Protein AF-A0A4P5ST04-F1 (afdb_monomer)

Mean predicted aligned error: 15.83 Å

Solvent-accessible surface area (backbone atoms only — not comparable to full-atom values): 7541 Å² total; per-residue (Å²): 144,91,86,57,77,69,58,58,58,57,51,56,53,48,58,51,38,55,53,33,52,70,42,91,49,57,68,48,20,31,52,36,54,53,63,50,20,53,92,80,45,57,59,67,60,28,63,78,41,42,75,60,50,58,55,34,56,70,43,92,45,69,67,31,20,52,47,38,49,50,45,53,51,55,51,46,51,67,72,36,75,85,57,85,80,50,70,66,58,55,50,49,51,52,50,49,54,54,52,52,66,75,66,56,69,53,73,68,54,54,50,52,50,52,52,52,52,53,53,54,52,61,57,60,67,71,76,77,83,133

Radius of gyration: 29.68 Å; Cα contacts (8 Å, |Δi|>4): 65; chains: 1; bounding box: 46×57×85 Å

pLDDT: mean 76.61, std 13.59, range [43.78, 93.38]

Sequence (130 aa):
M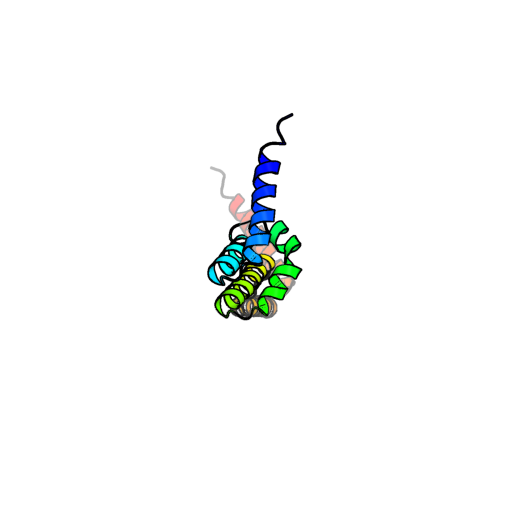KKTKQQECVLVDRERQLEELESEDEAIRAKALRSLCPCHGDWKMFEENLLLVERFRKDPSPLVRRTALHLFEDAGEISTEGYQTNPREVTNDMLRARRASRFAPDEEELEAVKRKHAQKQASRGKFSVR

Structure (mmCIF, N/CA/C/O backbone):
data_AF-A0A4P5ST04-F1
#
_entry.id   AF-A0A4P5ST04-F1
#
loop_
_atom_site.group_PDB
_atom_site.id
_atom_site.type_symbol
_atom_site.label_atom_id
_atom_site.label_alt_id
_atom_site.label_comp_id
_atom_site.label_asym_id
_atom_site.label_entity_id
_atom_site.label_seq_id
_atom_site.pdbx_PDB_ins_code
_atom_site.Cartn_x
_atom_site.Cartn_y
_atom_site.Cartn_z
_atom_site.occupancy
_atom_site.B_iso_or_equiv
_atom_site.auth_seq_id
_atom_site.auth_comp_id
_atom_site.auth_asym_id
_atom_site.auth_atom_id
_atom_site.pdbx_PDB_model_num
ATOM 1 N N . MET A 1 1 ? 7.485 33.508 -1.752 1.00 43.78 1 MET A N 1
ATOM 2 C CA . MET A 1 1 ? 6.863 33.192 -0.446 1.00 43.78 1 MET A CA 1
ATOM 3 C C . MET A 1 1 ? 5.401 32.792 -0.649 1.00 43.78 1 MET A C 1
ATOM 5 O O . MET A 1 1 ? 4.552 33.665 -0.606 1.00 43.78 1 MET A O 1
ATOM 9 N N . LYS A 1 2 ? 5.103 31.517 -0.947 1.00 46.78 2 LYS A N 1
ATOM 10 C CA . LYS A 1 2 ? 3.738 30.937 -0.955 1.00 46.78 2 LYS A CA 1
ATOM 11 C C . LYS A 1 2 ? 3.836 29.408 -0.773 1.00 46.78 2 LYS A C 1
ATOM 13 O O . LYS A 1 2 ? 3.656 28.661 -1.723 1.00 46.78 2 LYS A O 1
ATOM 18 N N . LYS A 1 3 ? 4.234 28.950 0.416 1.00 47.22 3 LYS A N 1
ATOM 19 C CA . LYS A 1 3 ? 4.254 27.532 0.832 1.00 47.22 3 LYS A CA 1
ATOM 20 C C . LYS A 1 3 ? 3.992 27.498 2.337 1.00 47.22 3 LYS A C 1
ATOM 22 O O . LYS A 1 3 ? 4.938 27.485 3.104 1.00 47.22 3 LYS A O 1
ATOM 27 N N . THR A 1 4 ? 2.737 27.607 2.752 1.00 52.75 4 THR A N 1
ATOM 28 C CA . THR A 1 4 ? 2.364 27.456 4.175 1.00 52.75 4 THR A CA 1
ATOM 29 C C . THR A 1 4 ? 0.941 26.929 4.307 1.00 52.75 4 THR A C 1
ATOM 31 O O . THR A 1 4 ? 0.714 25.956 5.010 1.00 52.75 4 THR A O 1
ATOM 34 N N . LYS A 1 5 ? -0.005 27.440 3.509 1.00 47.41 5 LYS A N 1
ATOM 35 C CA . LYS A 1 5 ? -1.422 27.058 3.646 1.00 47.41 5 LYS A CA 1
ATOM 36 C C . LYS A 1 5 ? -1.762 25.603 3.277 1.00 47.41 5 LYS A C 1
ATOM 38 O O . LYS A 1 5 ? -2.718 25.059 3.803 1.00 47.41 5 LYS A O 1
ATOM 43 N N . GLN A 1 6 ? -0.994 24.969 2.385 1.00 48.84 6 GLN A N 1
ATOM 44 C CA . GLN A 1 6 ? -1.194 23.549 2.048 1.00 48.84 6 GLN A CA 1
ATOM 45 C C . GLN A 1 6 ? -0.617 22.601 3.107 1.00 48.84 6 GLN A C 1
ATOM 47 O O . GLN A 1 6 ? -1.094 21.482 3.227 1.00 48.84 6 GLN A O 1
ATOM 52 N N . GLN A 1 7 ? 0.382 23.034 3.882 1.00 49.06 7 GLN A N 1
ATOM 53 C CA . GLN A 1 7 ? 0.973 22.185 4.919 1.00 49.06 7 GLN A CA 1
ATOM 54 C C . GLN A 1 7 ? 0.064 22.070 6.147 1.00 49.06 7 GLN A C 1
ATOM 56 O O . GLN A 1 7 ? -0.015 20.994 6.725 1.00 49.06 7 GLN A O 1
ATOM 61 N N . GLU A 1 8 ? -0.672 23.125 6.504 1.00 44.94 8 GLU A N 1
ATOM 62 C CA . GLU A 1 8 ? -1.610 23.080 7.636 1.00 44.94 8 GLU A CA 1
ATOM 63 C C . GLU A 1 8 ? -2.827 22.183 7.374 1.00 44.94 8 GLU A C 1
ATOM 65 O O . GLU A 1 8 ? -3.233 21.456 8.272 1.00 44.94 8 GLU A O 1
ATOM 70 N N . CYS A 1 9 ? -3.380 22.156 6.155 1.00 49.81 9 CYS A N 1
ATOM 71 C CA . CYS A 1 9 ? -4.514 21.271 5.851 1.00 49.81 9 CYS A CA 1
ATOM 72 C C . CYS A 1 9 ? -4.123 19.783 5.891 1.00 49.81 9 CYS A C 1
ATOM 74 O O . CYS A 1 9 ? -4.851 18.976 6.454 1.00 49.81 9 CYS A O 1
ATOM 76 N N . VAL A 1 10 ? -2.954 19.429 5.348 1.00 53.97 10 VAL A N 1
ATOM 77 C CA . VAL A 1 10 ? -2.482 18.032 5.286 1.00 53.97 10 VAL A CA 1
ATOM 78 C C . VAL A 1 10 ? -2.089 17.495 6.669 1.00 53.97 10 VAL A C 1
ATOM 80 O O . VAL A 1 10 ? -2.243 16.306 6.935 1.00 53.97 10 VAL A O 1
ATOM 83 N N . LEU A 1 11 ? -1.603 18.357 7.570 1.00 50.09 11 LEU A N 1
ATOM 84 C CA . LEU A 1 11 ? -1.248 17.958 8.937 1.00 50.09 11 LEU A CA 1
ATOM 85 C C . LEU A 1 11 ? -2.481 17.629 9.791 1.00 50.09 11 LEU A C 1
ATOM 87 O O . LEU A 1 11 ? -2.470 16.616 10.486 1.00 50.09 11 LEU A O 1
ATOM 91 N N . VAL A 1 12 ? -3.549 18.428 9.690 1.00 52.16 12 VAL A N 1
ATOM 92 C CA . VAL A 1 12 ? -4.798 18.202 10.443 1.00 52.16 12 VAL A CA 1
ATOM 93 C C . VAL A 1 12 ? -5.501 16.916 9.994 1.00 52.16 12 VAL A C 1
ATOM 95 O O . VAL A 1 12 ? -6.050 16.193 10.824 1.00 52.16 12 VAL A O 1
ATOM 98 N N . ASP A 1 13 ? -5.434 16.581 8.703 1.00 70.00 13 ASP A N 1
ATOM 99 C CA . ASP A 1 13 ? -5.994 15.322 8.202 1.00 70.00 13 ASP A CA 1
ATOM 100 C C . ASP A 1 13 ? -5.226 14.095 8.724 1.00 70.00 13 ASP A C 1
ATOM 102 O O . ASP A 1 13 ? -5.841 13.061 8.979 1.00 70.00 13 ASP A O 1
ATOM 106 N N . ARG A 1 14 ? -3.909 14.200 8.960 1.00 69.88 14 ARG A N 1
ATOM 107 C CA . ARG A 1 14 ? -3.096 13.078 9.462 1.00 69.88 14 ARG A CA 1
ATOM 108 C C . ARG A 1 14 ? -3.402 12.732 10.917 1.00 69.88 14 ARG A C 1
ATOM 110 O O . ARG A 1 14 ? -3.547 11.557 11.238 1.00 69.88 14 ARG A O 1
ATOM 117 N N . GLU A 1 15 ? -3.465 13.726 11.798 1.00 77.06 15 GLU A N 1
ATOM 118 C CA . GLU A 1 15 ? -3.754 13.496 13.223 1.00 77.06 15 GLU A CA 1
ATOM 119 C C . GLU A 1 15 ? -5.143 12.883 13.393 1.00 77.06 15 GLU A C 1
ATOM 121 O O . GLU A 1 15 ? -5.299 11.858 14.051 1.00 77.06 15 GLU A O 1
ATOM 126 N N . ARG A 1 16 ? -6.125 13.422 12.666 1.00 81.88 16 ARG A N 1
ATOM 127 C CA . ARG A 1 16 ? -7.477 12.874 12.627 1.00 81.88 16 ARG A CA 1
ATOM 128 C C . ARG A 1 16 ? -7.525 11.446 12.074 1.00 81.88 16 ARG A C 1
ATOM 130 O O . ARG A 1 16 ? -8.251 10.615 12.605 1.00 81.88 16 ARG A O 1
ATOM 137 N N . GLN A 1 17 ? -6.764 11.135 11.024 1.00 79.06 17 GLN A N 1
ATOM 138 C CA . GLN A 1 17 ? -6.676 9.767 10.496 1.00 79.06 17 GLN A CA 1
ATOM 139 C C . GLN A 1 17 ? -6.098 8.787 11.523 1.00 79.06 17 GLN A C 1
ATOM 141 O O . GLN A 1 17 ? -6.561 7.652 11.602 1.00 79.06 17 GLN A O 1
ATOM 146 N N . LEU A 1 18 ? -5.105 9.210 12.310 1.00 81.62 18 LEU A N 1
ATOM 147 C CA . LEU A 1 18 ? -4.535 8.392 13.383 1.00 81.62 18 LEU A CA 1
ATOM 148 C C . LEU A 1 18 ? -5.534 8.182 14.528 1.00 81.62 18 LEU A C 1
ATOM 150 O O . LEU A 1 18 ? -5.644 7.066 15.024 1.00 81.62 18 LEU A O 1
ATOM 154 N N . GLU A 1 19 ? -6.318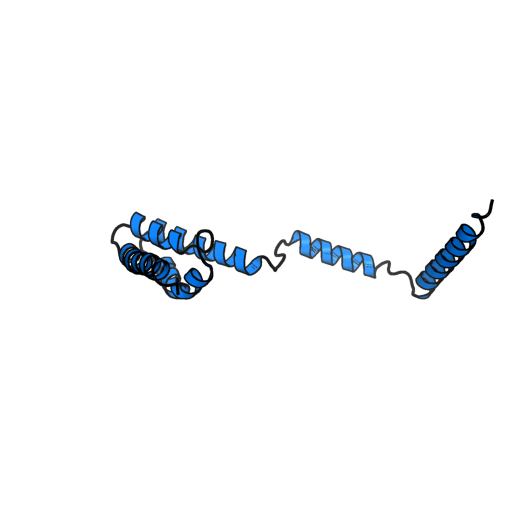 9.198 14.886 1.00 85.81 19 GLU A N 1
ATOM 155 C CA . GLU A 1 19 ? -7.418 9.049 15.851 1.00 85.81 19 GLU A CA 1
ATOM 156 C C . GLU A 1 19 ? -8.511 8.097 15.333 1.00 85.81 19 GLU A C 1
ATOM 158 O O . GLU A 1 19 ? -8.999 7.234 16.063 1.00 85.81 19 GLU A O 1
ATOM 163 N N . GLU A 1 20 ? -8.873 8.192 14.049 1.00 87.56 20 GLU A N 1
ATOM 164 C CA . GLU A 1 20 ? -9.857 7.304 13.416 1.00 87.56 20 GLU A CA 1
ATOM 165 C C . GLU A 1 20 ? -9.379 5.834 13.376 1.00 87.56 20 GLU A C 1
ATOM 167 O O . GLU A 1 20 ? -10.199 4.914 13.430 1.00 87.56 20 GLU A O 1
ATOM 172 N N . LEU A 1 21 ? -8.063 5.589 13.354 1.00 85.50 21 LEU A N 1
ATOM 173 C CA . LEU A 1 21 ? -7.466 4.248 13.443 1.00 85.50 21 LEU A CA 1
ATOM 174 C C . LEU A 1 21 ? -7.562 3.625 14.842 1.00 85.50 21 LEU A C 1
ATOM 176 O O . LEU A 1 21 ? -7.543 2.399 14.957 1.00 85.50 21 LEU A O 1
ATOM 180 N N . GLU A 1 22 ? -7.683 4.438 15.889 1.00 87.00 22 GLU A N 1
ATOM 181 C CA . GLU A 1 22 ? -7.866 3.984 17.274 1.00 87.00 22 GLU A CA 1
ATOM 182 C C . GLU A 1 22 ? -9.346 3.852 17.666 1.00 87.00 22 GLU A C 1
ATOM 184 O O . GLU A 1 22 ? -9.664 3.392 18.762 1.00 87.00 22 GLU A O 1
ATOM 189 N N . SER A 1 23 ? -10.267 4.207 16.766 1.00 88.12 23 SER A N 1
ATOM 190 C CA . SER A 1 23 ? -11.706 4.125 17.012 1.00 88.12 23 SER A CA 1
ATOM 191 C C . SER A 1 23 ? -12.166 2.695 17.323 1.00 88.12 23 SER A C 1
ATOM 193 O O . SER A 1 23 ? -11.713 1.727 16.711 1.00 88.12 23 SER A O 1
ATOM 195 N N . GLU A 1 24 ? -13.132 2.541 18.231 1.00 88.12 24 GLU A N 1
ATOM 196 C CA . GLU A 1 24 ? -13.751 1.241 18.532 1.00 88.12 24 GLU A CA 1
ATOM 197 C C . GLU A 1 24 ? -14.562 0.689 17.344 1.00 88.12 24 GLU A C 1
ATOM 199 O O . GLU A 1 24 ? -14.693 -0.530 17.190 1.00 88.12 24 GLU A O 1
ATOM 204 N N . ASP A 1 25 ? -15.033 1.566 16.452 1.00 91.06 25 ASP A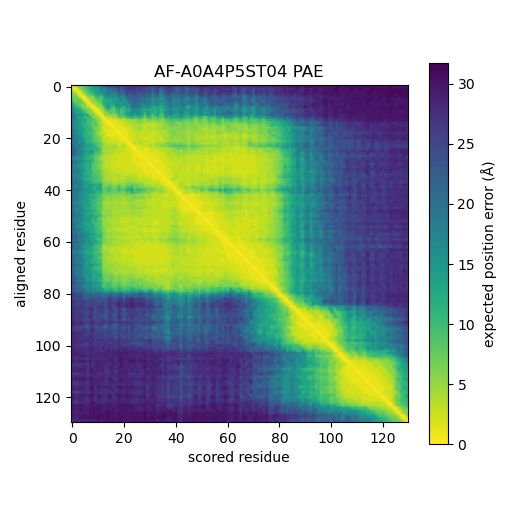 N 1
ATOM 205 C CA . ASP A 1 25 ? -15.799 1.193 15.265 1.00 91.06 25 ASP A CA 1
ATOM 206 C C . ASP A 1 25 ? -14.887 0.646 14.154 1.00 91.06 25 ASP A C 1
ATOM 208 O O . ASP A 1 25 ? -14.016 1.331 13.610 1.00 91.06 25 ASP A O 1
ATOM 212 N N . GLU A 1 26 ? -15.122 -0.611 13.779 1.00 90.94 26 GLU A N 1
ATOM 213 C CA . GLU A 1 26 ? -14.382 -1.290 12.718 1.00 90.94 26 GLU A CA 1
ATOM 214 C C . GLU A 1 26 ? -14.518 -0.622 11.343 1.00 90.94 26 GLU A C 1
ATOM 216 O O . GLU A 1 26 ? -13.575 -0.667 10.548 1.00 90.94 26 GLU A O 1
ATOM 221 N N . ALA A 1 27 ? -15.652 0.022 11.050 1.00 90.06 27 ALA A N 1
ATOM 222 C CA . ALA A 1 27 ? -15.872 0.699 9.777 1.00 90.06 27 ALA A CA 1
ATOM 223 C C . ALA A 1 27 ? -15.029 1.976 9.673 1.00 90.06 27 ALA A C 1
ATOM 225 O O . ALA A 1 27 ? -14.480 2.270 8.607 1.00 90.06 27 ALA A O 1
ATOM 226 N N . ILE A 1 28 ? -14.889 2.703 10.786 1.00 90.44 28 ILE A N 1
ATOM 227 C CA . ILE A 1 28 ? -14.052 3.904 10.875 1.00 90.44 28 ILE A CA 1
ATOM 228 C C . ILE A 1 28 ? -12.579 3.512 10.744 1.00 90.44 28 ILE A C 1
ATOM 230 O O . ILE A 1 28 ? -11.898 4.036 9.858 1.00 90.44 28 ILE A O 1
ATOM 234 N N . ARG A 1 29 ? -12.120 2.503 11.504 1.00 90.56 29 ARG A N 1
ATOM 235 C CA . ARG A 1 29 ? -10.738 1.996 11.397 1.00 90.56 29 ARG A CA 1
ATOM 236 C C . ARG A 1 29 ? -10.397 1.564 9.978 1.00 90.56 29 ARG A C 1
ATOM 238 O O . ARG A 1 29 ? -9.359 1.938 9.437 1.00 90.56 29 ARG A O 1
ATOM 245 N N . ALA A 1 30 ? -11.278 0.794 9.342 1.00 88.81 30 ALA A N 1
ATOM 246 C CA . ALA A 1 30 ? -11.050 0.318 7.984 1.00 88.81 30 ALA A CA 1
ATOM 247 C C . ALA A 1 30 ? -11.024 1.449 6.952 1.00 88.81 30 ALA A C 1
ATOM 249 O O . ALA A 1 30 ? -10.229 1.399 6.014 1.00 88.81 30 ALA A O 1
ATOM 250 N N . LYS A 1 31 ? -11.870 2.471 7.109 1.00 89.31 31 LYS A N 1
ATOM 251 C CA . LYS A 1 31 ? -11.865 3.645 6.232 1.00 89.31 31 LYS A CA 1
ATOM 252 C C . LYS A 1 31 ? -10.555 4.425 6.360 1.00 89.31 31 LYS A C 1
ATOM 254 O O . LYS A 1 31 ? -9.966 4.761 5.334 1.00 89.31 31 LYS A O 1
ATOM 259 N N . ALA A 1 32 ? -10.084 4.644 7.586 1.00 89.00 32 ALA A N 1
ATOM 260 C CA . ALA A 1 32 ? -8.816 5.317 7.846 1.00 89.00 32 ALA A CA 1
ATOM 261 C C . ALA A 1 32 ? -7.620 4.515 7.297 1.00 89.00 32 ALA A C 1
ATOM 263 O O . ALA A 1 32 ? -6.769 5.059 6.592 1.00 89.00 32 ALA A O 1
ATOM 264 N N . LEU A 1 33 ? -7.606 3.191 7.482 1.00 88.69 33 LEU A N 1
ATOM 265 C CA . LEU A 1 33 ? -6.621 2.305 6.845 1.00 88.69 33 LEU A CA 1
ATOM 266 C C . LEU A 1 33 ? -6.627 2.432 5.325 1.00 88.69 33 LEU A C 1
ATOM 268 O O . LEU A 1 33 ? -5.572 2.500 4.706 1.00 88.69 33 LEU A O 1
ATOM 272 N N . ARG A 1 34 ? -7.808 2.499 4.709 1.00 87.12 34 ARG A N 1
ATOM 273 C CA . ARG A 1 34 ? -7.929 2.603 3.253 1.00 87.12 34 ARG A CA 1
ATOM 274 C C . ARG A 1 34 ? -7.407 3.933 2.712 1.00 87.12 34 ARG A C 1
ATOM 276 O O . ARG A 1 34 ? -6.895 3.953 1.598 1.00 87.12 34 ARG A O 1
ATOM 283 N N . SER A 1 35 ? -7.477 5.020 3.486 1.00 84.81 35 SER A N 1
ATOM 284 C CA . SER A 1 35 ? -6.837 6.288 3.101 1.00 84.81 35 SER A CA 1
ATOM 285 C C . SER A 1 35 ? -5.308 6.239 3.092 1.00 84.81 35 SER A C 1
ATOM 287 O O . SER A 1 35 ? -4.697 7.047 2.405 1.00 84.81 35 SER A O 1
ATOM 289 N N . LEU A 1 36 ? -4.693 5.270 3.780 1.00 83.75 36 LEU A N 1
ATOM 290 C CA . LEU A 1 36 ? -3.249 5.017 3.716 1.00 83.75 36 LEU A CA 1
ATOM 291 C C . LEU A 1 36 ? -2.851 4.120 2.530 1.00 83.75 36 LEU A C 1
ATOM 293 O O . LEU A 1 36 ? -1.674 3.795 2.382 1.00 83.75 36 LEU A O 1
ATOM 297 N N . CYS A 1 37 ? -3.810 3.690 1.701 1.00 83.31 37 CYS A N 1
ATOM 298 C CA . CYS A 1 37 ? -3.524 2.858 0.540 1.00 83.31 37 CYS A CA 1
ATOM 299 C C . CYS A 1 37 ? -2.714 3.642 -0.503 1.00 83.31 37 CYS A C 1
ATOM 301 O O . CYS A 1 37 ? -3.166 4.708 -0.939 1.00 83.31 37 CYS A O 1
ATOM 303 N N . PRO A 1 38 ? -1.587 3.097 -0.996 1.00 80.56 38 PRO A N 1
ATOM 304 C CA . PRO A 1 38 ? -0.820 3.725 -2.071 1.00 80.56 38 PRO A CA 1
ATOM 305 C C . PRO A 1 38 ? -1.615 3.841 -3.384 1.00 80.56 38 PRO A C 1
ATOM 307 O O . PRO A 1 38 ? -1.285 4.659 -4.232 1.00 80.56 38 PRO A O 1
ATOM 310 N N . CYS A 1 39 ? -2.708 3.085 -3.533 1.00 77.94 39 CYS A N 1
ATOM 311 C CA . CYS A 1 39 ? -3.647 3.185 -4.648 1.00 77.94 39 CYS A CA 1
ATOM 312 C C . CYS A 1 39 ? -4.424 4.518 -4.710 1.00 77.94 39 CYS A C 1
ATOM 314 O O . CYS A 1 39 ? -4.883 4.928 -5.777 1.00 77.94 39 CYS A O 1
ATOM 316 N N . HIS A 1 40 ? -4.599 5.195 -3.570 1.00 71.12 40 HIS A N 1
ATOM 317 C CA . HIS A 1 40 ? -5.370 6.438 -3.455 1.00 71.12 40 HIS A CA 1
ATOM 318 C C . HIS A 1 40 ? -4.537 7.633 -2.970 1.00 71.12 40 HIS A C 1
ATOM 320 O O . HIS A 1 40 ? -5.051 8.753 -2.954 1.00 71.12 40 HIS A O 1
ATOM 326 N N . GLY A 1 41 ? -3.280 7.415 -2.578 1.00 72.44 41 GLY A N 1
ATOM 327 C CA . GLY A 1 41 ? -2.424 8.429 -1.967 1.00 72.44 41 GLY A CA 1
ATOM 328 C C . GLY A 1 41 ? -0.949 8.286 -2.334 1.00 72.44 41 GLY A C 1
ATOM 329 O O . GLY A 1 41 ? -0.583 7.604 -3.287 1.00 72.44 41 GLY A O 1
ATOM 330 N N . ASP A 1 42 ? -0.093 8.955 -1.563 1.00 79.94 42 ASP A N 1
ATOM 331 C CA . ASP A 1 42 ? 1.347 8.970 -1.807 1.00 79.94 42 ASP A CA 1
ATOM 332 C C . ASP A 1 42 ? 2.025 7.705 -1.263 1.00 79.94 42 ASP A C 1
ATOM 334 O O . ASP A 1 42 ? 1.914 7.382 -0.078 1.00 79.94 42 ASP A O 1
ATOM 338 N N . TRP A 1 43 ? 2.836 7.047 -2.099 1.00 81.69 43 TRP A N 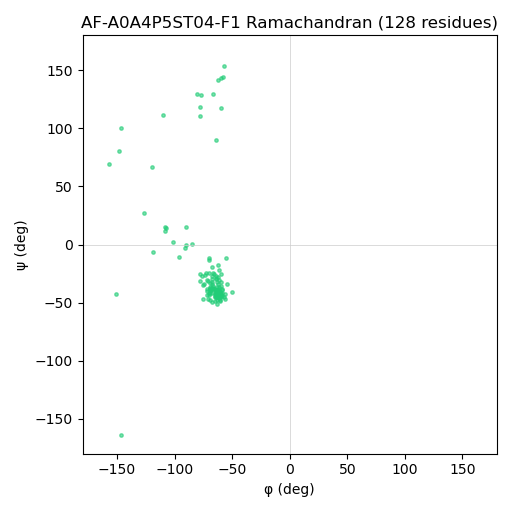1
ATOM 339 C CA . TRP A 1 43 ? 3.647 5.879 -1.719 1.00 81.69 43 TRP A CA 1
ATOM 340 C C . TRP A 1 43 ? 4.470 6.105 -0.441 1.00 81.69 43 TRP A C 1
ATOM 342 O O . TRP A 1 43 ? 4.536 5.256 0.446 1.00 81.69 43 TRP A O 1
ATOM 352 N N . LYS A 1 44 ? 5.045 7.302 -0.305 1.00 81.94 44 LYS A N 1
ATOM 353 C CA . LYS A 1 44 ? 5.857 7.682 0.854 1.00 81.94 44 LYS A CA 1
ATOM 354 C C . LYS A 1 44 ? 5.059 7.668 2.163 1.00 81.94 44 LYS A C 1
ATOM 356 O O . LYS A 1 44 ? 5.593 7.318 3.211 1.00 81.94 44 LYS A O 1
ATOM 361 N N . MET A 1 45 ? 3.776 8.024 2.109 1.00 80.31 45 MET A N 1
ATOM 362 C CA . MET A 1 45 ? 2.899 8.000 3.278 1.00 80.31 45 MET A CA 1
ATOM 363 C C . MET A 1 45 ? 2.624 6.562 3.725 1.00 80.31 45 MET A C 1
ATOM 365 O O . MET A 1 45 ? 2.593 6.289 4.923 1.00 80.31 45 MET A O 1
ATOM 369 N N . PHE A 1 46 ? 2.476 5.633 2.780 1.00 84.06 46 PHE A N 1
ATOM 370 C CA . PHE A 1 46 ? 2.359 4.212 3.089 1.00 84.06 46 PHE A CA 1
ATOM 371 C C . PHE A 1 46 ? 3.637 3.675 3.756 1.00 84.06 46 PHE A C 1
ATOM 373 O O . PHE A 1 46 ? 3.552 3.056 4.816 1.00 84.06 46 PHE A O 1
ATOM 380 N N . GLU A 1 47 ? 4.819 3.981 3.207 1.00 86.00 47 GLU A N 1
ATOM 381 C CA . GLU A 1 47 ? 6.108 3.560 3.785 1.00 86.00 47 GLU A CA 1
ATOM 382 C C . GLU A 1 47 ? 6.317 4.081 5.214 1.00 86.00 47 GLU A C 1
ATOM 384 O O . GLU A 1 47 ? 6.710 3.322 6.101 1.00 86.00 47 GLU A O 1
ATOM 389 N N . GLU A 1 48 ? 6.006 5.356 5.468 1.00 87.12 48 GLU A N 1
ATOM 390 C CA . GLU A 1 48 ? 6.129 5.961 6.802 1.00 87.12 48 GLU A CA 1
ATOM 391 C C . GLU A 1 48 ? 5.211 5.298 7.845 1.00 87.12 48 GLU A C 1
ATOM 393 O O . GLU A 1 48 ? 5.538 5.282 9.032 1.00 87.12 48 GLU A O 1
ATOM 398 N N . ASN A 1 49 ? 4.078 4.726 7.420 1.00 86.25 49 ASN A N 1
ATOM 399 C CA . ASN A 1 49 ? 3.084 4.105 8.300 1.00 86.25 49 ASN A CA 1
ATOM 400 C C . ASN A 1 49 ? 3.059 2.567 8.201 1.00 86.25 49 ASN A C 1
ATOM 402 O O . ASN A 1 49 ? 2.167 1.924 8.756 1.00 86.25 49 ASN A O 1
ATOM 406 N N . LEU A 1 50 ? 4.048 1.951 7.553 1.00 85.81 50 LEU A N 1
ATOM 407 C CA . LEU A 1 50 ? 4.057 0.517 7.247 1.00 85.81 50 LEU A CA 1
ATOM 408 C C . LEU A 1 50 ? 4.002 -0.356 8.512 1.00 85.81 50 LEU A C 1
ATOM 410 O O . LEU A 1 50 ? 3.221 -1.304 8.587 1.00 85.81 50 LEU A O 1
ATOM 414 N N . LEU A 1 51 ? 4.748 0.027 9.555 1.00 86.94 51 LEU A N 1
ATOM 415 C CA . LEU A 1 51 ? 4.725 -0.648 10.861 1.00 86.94 51 LEU A CA 1
ATOM 416 C C . LEU A 1 51 ? 3.365 -0.547 11.562 1.00 86.94 51 LEU A C 1
ATOM 418 O O . LEU A 1 51 ? 3.002 -1.425 12.345 1.00 86.94 51 LEU A O 1
ATOM 422 N N . LEU A 1 52 ? 2.623 0.533 11.317 1.00 86.94 52 LEU A N 1
ATOM 423 C CA . LEU A 1 52 ? 1.292 0.732 11.874 1.00 86.94 52 LEU A CA 1
ATOM 424 C C . LEU A 1 52 ? 0.280 -0.148 11.131 1.00 86.94 52 LEU A C 1
ATOM 426 O O . LEU A 1 52 ? -0.448 -0.901 11.775 1.00 86.94 52 LEU A O 1
ATOM 430 N N . VAL A 1 53 ? 0.308 -0.155 9.795 1.00 87.62 53 VAL A N 1
ATOM 431 C CA . VAL A 1 53 ? -0.543 -1.022 8.956 1.00 87.62 53 VAL A CA 1
ATOM 432 C C . VAL A 1 53 ? -0.290 -2.509 9.245 1.00 87.62 53 VAL A C 1
ATOM 434 O O . VAL A 1 53 ? -1.229 -3.305 9.294 1.00 87.62 53 VAL A O 1
ATOM 437 N N . GLU A 1 54 ? 0.956 -2.898 9.529 1.00 89.38 54 GLU A N 1
ATOM 438 C CA . GLU A 1 54 ? 1.300 -4.279 9.882 1.00 89.38 54 GLU A CA 1
ATOM 439 C C . GLU A 1 54 ? 0.592 -4.761 11.158 1.00 89.38 54 GLU A C 1
ATOM 441 O O . GLU A 1 54 ? 0.145 -5.911 11.221 1.00 89.38 54 GLU A O 1
ATOM 446 N N . ARG A 1 55 ? 0.407 -3.887 12.156 1.00 90.19 55 ARG A N 1
ATOM 447 C CA . ARG A 1 55 ? -0.319 -4.228 13.395 1.00 90.19 55 ARG A CA 1
ATOM 448 C C . ARG A 1 55 ? -1.782 -4.565 13.113 1.00 90.19 55 ARG A C 1
ATOM 450 O O . ARG A 1 55 ? -2.309 -5.516 13.691 1.00 90.19 55 ARG A O 1
ATOM 457 N N . PHE A 1 56 ? -2.406 -3.869 12.165 1.00 89.88 56 PHE A N 1
ATOM 458 C CA . PHE A 1 56 ? -3.802 -4.090 11.780 1.00 89.88 56 PHE A CA 1
ATOM 459 C C . PHE A 1 56 ? -4.048 -5.405 11.031 1.00 89.88 56 PHE A C 1
ATOM 461 O O . PHE A 1 56 ? -5.186 -5.870 10.961 1.00 89.88 56 PHE A O 1
ATOM 468 N N . ARG A 1 57 ? -2.998 -6.106 10.578 1.00 89.31 57 ARG A N 1
ATOM 469 C CA . ARG A 1 57 ? -3.130 -7.498 10.101 1.00 89.31 57 ARG A CA 1
ATOM 470 C C . ARG A 1 57 ? -3.626 -8.448 11.195 1.00 89.31 57 ARG A C 1
ATOM 472 O O . ARG A 1 57 ? -4.155 -9.513 10.880 1.00 89.31 57 ARG A O 1
ATOM 479 N N . LYS A 1 58 ? -3.450 -8.077 12.467 1.00 90.25 58 LYS A N 1
ATOM 480 C CA . LYS A 1 58 ? -3.896 -8.831 13.646 1.00 90.25 58 LYS A CA 1
ATOM 481 C C . LYS A 1 58 ? -5.086 -8.176 14.361 1.00 90.25 58 LYS A C 1
ATOM 483 O O . LYS A 1 58 ? -5.376 -8.559 15.489 1.00 90.25 58 LYS A O 1
ATOM 488 N N . ASP A 1 59 ? -5.773 -7.219 13.728 1.00 91.69 59 ASP A N 1
ATOM 489 C CA . ASP A 1 59 ? -6.964 -6.580 14.307 1.00 91.69 59 ASP A CA 1
ATOM 490 C C . ASP A 1 59 ? -8.048 -7.631 14.627 1.00 91.69 59 ASP A C 1
ATOM 492 O O . ASP A 1 59 ? -8.183 -8.610 13.878 1.00 91.69 59 ASP A O 1
ATOM 496 N N . PRO A 1 60 ? -8.830 -7.478 15.713 1.00 90.50 60 PRO A N 1
ATOM 497 C CA . PRO A 1 60 ? -9.934 -8.386 16.028 1.00 90.50 60 PRO A CA 1
ATOM 498 C C . PRO A 1 60 ? -11.000 -8.437 14.922 1.00 90.50 60 PRO A C 1
ATOM 500 O O . PRO A 1 60 ? -11.559 -9.509 14.662 1.00 90.50 60 PRO A O 1
ATOM 503 N N . SER A 1 61 ? -11.233 -7.331 14.209 1.00 91.94 61 SER A N 1
ATOM 504 C CA . SER A 1 61 ? -12.215 -7.267 13.131 1.00 91.94 61 SER A CA 1
ATOM 505 C C . SER A 1 61 ? -11.701 -7.932 11.846 1.00 91.94 61 SER A C 1
ATOM 507 O O . SER A 1 61 ? -10.629 -7.588 11.338 1.00 91.94 61 SER A O 1
ATOM 509 N N . PRO A 1 62 ? -12.474 -8.852 11.239 1.00 92.69 62 PRO A N 1
ATOM 510 C CA . PRO A 1 62 ? -12.130 -9.427 9.941 1.00 92.69 62 PRO A CA 1
ATOM 511 C C . PRO A 1 62 ? -12.119 -8.389 8.814 1.00 92.69 62 PRO A C 1
ATOM 513 O O . PRO A 1 62 ? -11.379 -8.559 7.843 1.00 92.69 62 PRO A O 1
ATOM 516 N N . LEU A 1 63 ? -12.920 -7.327 8.932 1.00 91.19 63 LEU A N 1
ATOM 517 C CA . LEU A 1 63 ? -13.021 -6.276 7.925 1.00 91.19 63 LEU A CA 1
ATOM 518 C C . LEU A 1 63 ? -11.724 -5.466 7.882 1.00 91.19 63 LEU A C 1
ATOM 520 O O . LEU A 1 63 ? -11.130 -5.305 6.818 1.00 91.19 63 LEU A O 1
ATOM 524 N N . VAL A 1 64 ? -11.234 -5.056 9.051 1.00 91.25 64 VAL A N 1
ATOM 525 C CA . VAL A 1 64 ? -9.974 -4.316 9.195 1.00 91.25 64 VAL A CA 1
ATOM 526 C C . VAL A 1 64 ? -8.785 -5.159 8.724 1.00 91.25 64 VAL A C 1
ATOM 528 O O . VAL A 1 64 ? -7.958 -4.669 7.954 1.00 91.25 64 VAL A O 1
ATOM 531 N N . ARG A 1 65 ? -8.739 -6.455 9.078 1.00 93.38 65 ARG A N 1
ATOM 532 C CA . ARG A 1 65 ? -7.690 -7.372 8.593 1.00 93.38 65 ARG A CA 1
ATOM 533 C C . ARG A 1 65 ? -7.671 -7.499 7.073 1.00 93.38 65 ARG A C 1
ATOM 535 O O . ARG A 1 65 ? -6.595 -7.503 6.481 1.00 93.38 65 ARG A O 1
ATOM 542 N N . ARG A 1 66 ? -8.845 -7.617 6.440 1.00 92.31 66 ARG A N 1
ATOM 543 C CA . ARG A 1 66 ? -8.951 -7.693 4.976 1.00 92.31 66 ARG A CA 1
ATOM 544 C C . ARG A 1 66 ? -8.417 -6.420 4.331 1.00 92.31 66 ARG A C 1
ATOM 546 O O . ARG A 1 66 ? -7.647 -6.515 3.384 1.00 92.31 66 ARG A O 1
ATOM 553 N N . THR A 1 67 ? -8.791 -5.257 4.858 1.00 91.06 67 THR A N 1
ATOM 554 C CA . THR A 1 67 ? -8.283 -3.976 4.361 1.00 91.06 67 THR A CA 1
ATOM 555 C C . THR A 1 67 ? -6.766 -3.905 4.503 1.00 91.06 67 THR A C 1
ATOM 557 O O . THR A 1 67 ? -6.090 -3.614 3.527 1.00 91.06 67 THR A O 1
ATOM 560 N N . ALA A 1 68 ? -6.213 -4.253 5.668 1.00 90.88 68 ALA A N 1
ATOM 561 C CA . ALA A 1 68 ? -4.767 -4.258 5.876 1.00 90.88 68 ALA A CA 1
ATOM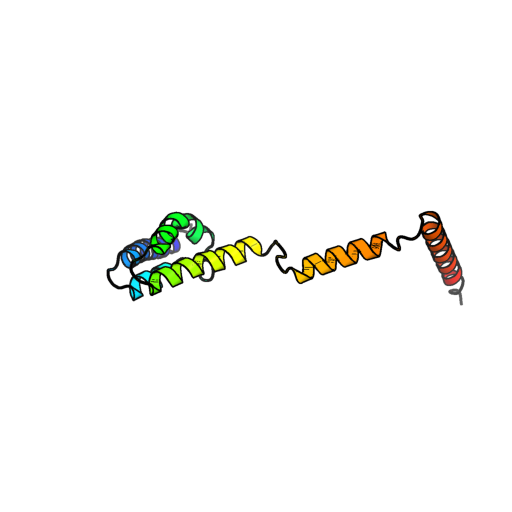 562 C C . ALA A 1 68 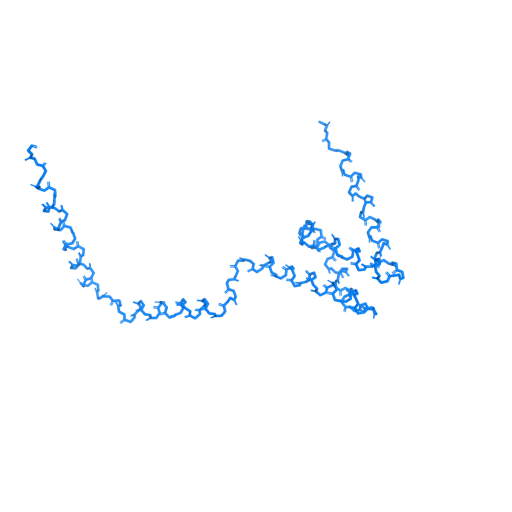? -4.032 -5.187 4.894 1.00 90.88 68 ALA A C 1
ATOM 564 O O . ALA A 1 68 ? -2.994 -4.805 4.371 1.00 90.88 68 ALA A O 1
ATOM 565 N N . LEU A 1 69 ? -4.566 -6.383 4.612 1.00 90.50 69 LEU A N 1
ATOM 566 C CA . LEU A 1 69 ? -3.987 -7.299 3.620 1.00 90.50 69 LEU A CA 1
ATOM 567 C C . LEU A 1 69 ? -3.993 -6.708 2.208 1.00 90.50 69 LEU A C 1
ATOM 569 O O . LEU A 1 69 ? -2.961 -6.749 1.548 1.00 90.50 69 LEU A O 1
ATOM 573 N N . HIS A 1 70 ? -5.111 -6.114 1.791 1.00 87.69 70 HIS A N 1
ATOM 574 C CA . HIS A 1 70 ? -5.231 -5.485 0.476 1.00 87.69 70 HIS A CA 1
ATOM 575 C C . HIS A 1 70 ? -4.194 -4.372 0.271 1.00 87.69 70 HIS A C 1
ATOM 577 O O . HIS A 1 70 ? -3.576 -4.313 -0.783 1.00 87.69 70 HIS A O 1
ATOM 583 N N . LEU A 1 71 ? -3.907 -3.559 1.299 1.00 88.25 71 LEU A N 1
ATOM 584 C CA . LEU A 1 71 ? -2.841 -2.552 1.210 1.00 88.25 71 LEU A CA 1
ATOM 585 C C . LEU A 1 71 ? -1.464 -3.165 0.897 1.00 88.25 71 LEU A C 1
ATOM 587 O O . LEU A 1 71 ? -0.684 -2.564 0.165 1.00 88.25 71 LEU A O 1
ATOM 591 N N . PHE A 1 72 ? -1.145 -4.336 1.456 1.00 87.06 72 PHE A N 1
ATOM 592 C CA . PHE A 1 72 ? 0.122 -5.018 1.172 1.00 87.06 72 PHE A CA 1
ATOM 593 C C . PHE A 1 72 ? 0.141 -5.674 -0.208 1.00 87.06 72 PHE A C 1
ATOM 595 O O . PHE A 1 72 ? 1.202 -5.728 -0.824 1.00 87.06 72 PHE A O 1
ATOM 602 N N . GLU A 1 73 ? -1.000 -6.175 -0.682 1.00 86.12 73 GLU A N 1
ATOM 603 C CA . GLU A 1 73 ? -1.145 -6.698 -2.045 1.00 86.12 73 GLU A CA 1
ATOM 604 C C . GLU A 1 73 ? -0.912 -5.580 -3.064 1.00 86.12 73 GLU A C 1
ATOM 606 O O . GLU A 1 73 ? -0.014 -5.704 -3.893 1.00 86.12 73 GLU A O 1
ATOM 611 N N . ASP A 1 74 ? -1.597 -4.446 -2.908 1.00 83.25 74 ASP A N 1
ATOM 612 C CA . ASP A 1 74 ? -1.437 -3.270 -3.770 1.00 83.25 74 ASP A CA 1
ATOM 613 C C . ASP A 1 74 ? -0.004 -2.725 -3.718 1.00 83.25 74 ASP A C 1
ATOM 615 O O . ASP A 1 74 ? 0.587 -2.379 -4.742 1.00 83.25 74 ASP A O 1
ATOM 619 N N . ALA A 1 75 ? 0.601 -2.684 -2.526 1.00 82.88 75 ALA A N 1
ATOM 620 C CA . ALA A 1 75 ? 1.996 -2.289 -2.387 1.00 82.88 75 ALA A CA 1
ATOM 621 C C . ALA A 1 75 ? 2.950 -3.268 -3.089 1.00 82.88 75 ALA A C 1
ATOM 623 O O . ALA A 1 75 ? 3.928 -2.856 -3.717 1.00 82.88 75 ALA A O 1
ATOM 624 N N . GLY A 1 76 ? 2.664 -4.566 -3.010 1.00 80.06 76 GLY A N 1
ATOM 625 C CA . GLY A 1 76 ? 3.395 -5.596 -3.734 1.00 80.06 76 GLY A CA 1
ATOM 626 C C . GLY A 1 76 ? 3.289 -5.413 -5.244 1.00 80.06 76 GLY A C 1
ATOM 627 O O . GLY A 1 76 ? 4.311 -5.456 -5.923 1.00 80.06 76 GLY A O 1
ATOM 628 N N . GLU A 1 77 ? 2.093 -5.156 -5.770 1.00 76.81 77 GLU A N 1
ATOM 629 C CA . GLU A 1 77 ? 1.859 -4.917 -7.200 1.00 76.81 77 GLU A CA 1
ATOM 630 C C . GLU A 1 77 ? 2.638 -3.695 -7.703 1.00 76.81 77 GLU A C 1
ATOM 632 O O . GLU A 1 77 ? 3.407 -3.812 -8.656 1.00 76.81 77 GLU A O 1
ATOM 637 N N . ILE A 1 78 ? 2.560 -2.563 -6.998 1.00 74.62 78 ILE A N 1
ATOM 638 C CA . ILE A 1 78 ? 3.292 -1.335 -7.358 1.00 74.62 78 ILE A CA 1
ATOM 639 C C . ILE A 1 78 ? 4.813 -1.544 -7.257 1.00 74.62 78 ILE A C 1
ATOM 641 O O . ILE A 1 78 ? 5.571 -1.113 -8.124 1.00 74.62 78 ILE A O 1
ATOM 645 N N . SER A 1 79 ? 5.297 -2.247 -6.227 1.00 69.19 79 SER A N 1
ATOM 646 C CA . SER A 1 79 ? 6.732 -2.529 -6.085 1.00 69.19 79 SER A CA 1
ATOM 647 C C . SER A 1 79 ? 7.250 -3.533 -7.121 1.00 69.19 79 SER A C 1
ATOM 649 O O . SER A 1 79 ? 8.455 -3.566 -7.387 1.00 69.19 79 SER A O 1
ATOM 651 N N . THR A 1 80 ? 6.381 -4.388 -7.663 1.00 64.81 80 THR A N 1
ATOM 652 C CA . THR A 1 80 ? 6.741 -5.442 -8.623 1.00 64.81 80 THR A CA 1
ATOM 653 C C . THR A 1 80 ? 6.420 -5.082 -10.065 1.00 64.81 80 THR A C 1
ATOM 655 O O . THR A 1 80 ? 6.756 -5.867 -10.944 1.00 64.81 80 THR A O 1
ATOM 658 N N . GLU A 1 81 ? 5.901 -3.884 -10.343 1.00 60.31 81 GLU A N 1
ATOM 659 C CA . GLU A 1 81 ? 5.599 -3.388 -11.697 1.00 60.31 81 GLU A CA 1
ATOM 660 C C . GLU A 1 81 ? 6.816 -3.414 -12.658 1.00 60.31 81 GLU A C 1
ATOM 662 O O . GLU A 1 81 ? 6.663 -3.311 -13.873 1.00 60.31 81 GLU A O 1
ATOM 667 N N . GLY A 1 82 ? 8.036 -3.630 -12.142 1.00 56.53 82 GLY A N 1
ATOM 668 C CA . GLY A 1 82 ? 9.256 -3.879 -12.923 1.00 56.53 82 GLY A CA 1
ATOM 669 C C . GLY A 1 82 ? 9.662 -5.350 -13.131 1.00 56.53 82 GLY A C 1
ATOM 670 O O . GLY A 1 82 ? 10.559 -5.618 -13.931 1.00 56.53 82 GLY A O 1
ATOM 671 N N . TYR A 1 83 ? 9.046 -6.314 -12.443 1.00 54.72 83 TYR A N 1
ATOM 672 C CA . TYR A 1 83 ? 9.343 -7.743 -12.569 1.00 54.72 83 TYR A CA 1
ATOM 673 C C . TYR A 1 83 ? 8.177 -8.461 -13.251 1.00 54.72 83 TYR A C 1
ATOM 675 O O . TYR A 1 83 ? 7.110 -8.640 -12.672 1.00 54.72 83 TYR A O 1
ATOM 683 N N . GLN A 1 84 ? 8.397 -8.930 -14.481 1.00 55.00 84 GLN A N 1
ATOM 684 C CA . GLN A 1 84 ? 7.450 -9.787 -15.197 1.00 55.00 84 GLN A CA 1
ATOM 685 C C . GLN A 1 84 ? 7.291 -11.125 -14.458 1.00 55.00 84 GLN A C 1
ATOM 687 O O . GLN A 1 84 ? 8.019 -12.086 -14.697 1.00 55.00 84 GLN A O 1
ATOM 692 N N . THR A 1 85 ? 6.338 -11.201 -13.534 1.00 58.06 85 THR A N 1
ATOM 693 C CA . THR A 1 85 ? 6.024 -12.417 -12.769 1.00 58.06 85 THR A CA 1
ATOM 694 C C . THR A 1 85 ? 4.962 -13.277 -13.446 1.00 58.06 85 THR A C 1
ATOM 696 O O . THR A 1 85 ? 4.435 -14.196 -12.825 1.00 58.06 85 THR A O 1
ATOM 699 N N . ASN A 1 86 ? 4.650 -13.048 -14.729 1.00 65.19 86 ASN A N 1
ATOM 700 C CA . ASN A 1 86 ? 3.764 -13.942 -15.464 1.00 65.19 86 ASN A CA 1
ATOM 701 C C . ASN A 1 86 ? 4.549 -15.200 -15.885 1.00 65.19 86 ASN A C 1
ATOM 703 O O . ASN A 1 86 ? 5.400 -15.117 -16.778 1.00 65.19 86 ASN A O 1
ATOM 707 N N . PRO A 1 87 ? 4.278 -16.392 -15.313 1.00 59.91 87 PRO A N 1
ATOM 708 C CA . PRO A 1 87 ? 5.085 -17.589 -15.573 1.00 59.91 87 PRO A CA 1
ATOM 709 C C . PRO A 1 87 ? 5.113 -17.981 -17.057 1.00 59.91 87 PRO A C 1
ATOM 711 O O . PRO A 1 87 ? 6.067 -18.606 -17.528 1.00 59.91 87 PRO A O 1
ATOM 714 N N . ARG A 1 88 ? 4.072 -17.590 -17.807 1.00 68.94 88 ARG A N 1
ATOM 715 C CA . ARG A 1 88 ? 3.967 -17.777 -19.260 1.00 68.94 88 ARG A CA 1
ATOM 716 C C . ARG A 1 88 ? 4.949 -16.920 -20.056 1.00 68.94 88 ARG A C 1
ATOM 718 O O . ARG A 1 88 ? 5.455 -17.387 -21.070 1.00 68.94 88 ARG A O 1
ATOM 725 N N . GLU A 1 89 ? 5.223 -15.691 -19.631 1.00 67.44 89 GLU A N 1
ATOM 726 C CA . GLU A 1 89 ? 6.173 -14.818 -20.333 1.00 67.44 89 GLU A CA 1
ATOM 727 C C . GLU A 1 89 ? 7.606 -15.303 -20.126 1.00 67.44 89 GLU A C 1
ATOM 729 O O . GLU A 1 89 ? 8.328 -15.492 -21.103 1.00 67.44 89 GLU A O 1
ATOM 734 N N . VAL A 1 90 ? 7.959 -15.676 -18.892 1.00 71.69 90 VAL A N 1
ATOM 735 C CA . VAL A 1 90 ? 9.267 -16.269 -18.565 1.00 71.69 90 VAL A CA 1
ATOM 736 C C . VAL A 1 90 ? 9.528 -17.540 -19.383 1.00 71.69 90 VAL A C 1
ATOM 738 O O . VAL A 1 90 ? 10.601 -17.714 -19.962 1.00 71.69 90 VAL A O 1
ATOM 741 N N . THR A 1 91 ? 8.537 -18.432 -19.497 1.00 76.75 91 THR A N 1
ATOM 742 C CA . THR A 1 91 ? 8.675 -19.646 -20.322 1.00 76.75 91 THR A CA 1
ATOM 743 C C . THR A 1 91 ? 8.761 -19.339 -21.815 1.00 76.75 91 THR A C 1
ATOM 745 O O . THR A 1 91 ? 9.540 -19.985 -22.520 1.00 76.75 91 THR A O 1
ATOM 748 N N . ASN A 1 92 ? 8.016 -18.351 -22.312 1.00 81.56 92 ASN A N 1
ATOM 749 C CA . ASN A 1 92 ? 8.109 -17.915 -23.704 1.00 81.56 92 ASN A CA 1
ATOM 750 C C . ASN A 1 92 ? 9.488 -17.332 -24.035 1.00 81.56 92 ASN A C 1
ATOM 752 O O . ASN A 1 92 ? 10.030 -17.650 -25.096 1.00 81.56 92 ASN A O 1
ATOM 756 N N . ASP A 1 93 ? 10.086 -16.556 -23.133 1.00 77.50 93 ASP A N 1
ATOM 757 C CA . ASP A 1 93 ? 11.431 -16.007 -23.311 1.00 77.50 93 ASP A CA 1
ATOM 758 C C . ASP A 1 93 ? 12.506 -17.090 -23.245 1.00 77.50 93 ASP A C 1
ATOM 760 O O . ASP A 1 93 ? 13.381 -17.141 -24.113 1.00 77.50 93 ASP A O 1
ATOM 764 N N . MET A 1 94 ? 12.390 -18.045 -22.319 1.00 77.88 94 MET A N 1
ATOM 765 C CA . MET A 1 94 ? 13.264 -19.222 -22.295 1.00 77.88 94 MET A CA 1
ATOM 766 C C . MET A 1 94 ? 13.161 -20.041 -23.588 1.00 77.88 94 MET A C 1
ATOM 768 O O . MET A 1 94 ? 14.176 -20.482 -24.133 1.00 77.88 94 MET A O 1
ATOM 772 N N . LEU A 1 95 ? 11.950 -20.245 -24.117 1.00 80.31 95 LEU A N 1
ATOM 773 C CA . LEU A 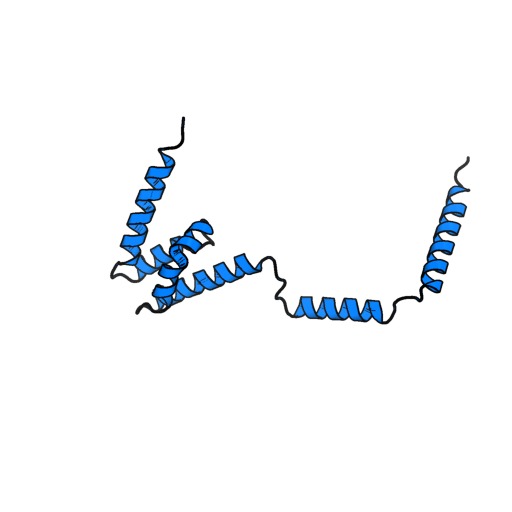1 95 ? 11.742 -20.937 -25.391 1.00 80.31 95 LEU A CA 1
ATOM 774 C C . LEU A 1 95 ? 12.296 -20.138 -26.571 1.00 80.31 95 LEU A C 1
ATOM 776 O O . LEU A 1 95 ? 12.862 -20.736 -27.488 1.00 80.31 95 LEU A O 1
ATOM 780 N N . ARG A 1 96 ? 12.168 -18.808 -26.558 1.00 78.69 96 ARG A N 1
ATOM 781 C CA . ARG A 1 96 ? 12.723 -17.920 -27.584 1.00 78.69 96 ARG A CA 1
ATOM 782 C C . ARG A 1 96 ? 14.250 -17.978 -27.583 1.00 78.69 96 ARG A C 1
ATOM 784 O O . ARG A 1 96 ? 14.831 -18.231 -28.635 1.00 78.69 96 ARG A O 1
ATOM 791 N N . ALA A 1 97 ? 14.882 -17.859 -26.417 1.00 76.88 97 ALA A N 1
ATOM 792 C CA . ALA A 1 97 ? 16.329 -17.980 -26.253 1.00 76.88 97 ALA A CA 1
ATOM 793 C C . ALA A 1 97 ? 16.839 -19.364 -26.689 1.00 76.88 97 ALA A C 1
ATOM 795 O O . ALA A 1 97 ? 17.804 -19.470 -27.443 1.00 76.88 97 ALA A O 1
ATOM 796 N N . ARG A 1 98 ? 16.140 -20.438 -26.298 1.00 75.44 98 ARG A N 1
ATOM 797 C CA . ARG A 1 98 ? 16.496 -21.816 -26.673 1.00 75.44 98 ARG A CA 1
ATOM 798 C C . ARG A 1 98 ? 16.315 -22.103 -28.166 1.00 75.44 98 ARG A C 1
ATOM 800 O O . ARG A 1 98 ? 17.053 -22.907 -28.727 1.00 75.44 98 ARG A O 1
ATOM 807 N N . ARG A 1 99 ? 15.322 -21.494 -28.820 1.00 77.62 99 ARG A N 1
ATOM 808 C CA . ARG A 1 99 ? 15.144 -21.595 -30.280 1.00 77.62 99 ARG A CA 1
ATOM 809 C C . ARG A 1 99 ? 16.220 -20.811 -31.023 1.00 77.62 99 ARG A C 1
ATOM 811 O O . ARG A 1 99 ? 16.735 -21.324 -32.009 1.00 77.62 99 ARG A O 1
ATOM 818 N N . ALA A 1 100 ? 16.583 -19.628 -30.528 1.00 73.50 100 ALA A N 1
ATOM 819 C CA . ALA A 1 100 ? 17.658 -18.824 -31.099 1.00 73.50 100 ALA A CA 1
ATOM 820 C C . ALA A 1 100 ? 19.014 -19.543 -31.027 1.00 73.50 100 ALA A C 1
ATOM 822 O O . ALA A 1 100 ? 19.764 -19.504 -31.992 1.00 73.50 100 ALA A O 1
ATOM 823 N N . SER A 1 101 ? 19.305 -20.259 -29.935 1.00 69.19 101 SER A N 1
ATOM 824 C CA . SER A 1 101 ? 20.564 -21.004 -29.801 1.00 69.19 101 SER A CA 1
ATOM 825 C C . SER A 1 101 ? 20.607 -22.311 -30.598 1.00 69.19 101 SER A C 1
ATOM 827 O O . SER A 1 101 ? 21.682 -22.740 -30.997 1.00 69.19 101 SER A O 1
ATOM 829 N N . ARG A 1 102 ? 19.457 -22.950 -30.858 1.00 65.81 102 ARG A N 1
ATOM 830 C CA . ARG A 1 102 ? 19.388 -24.200 -31.641 1.00 65.81 102 ARG A CA 1
ATOM 831 C C . ARG A 1 102 ? 19.596 -24.021 -33.141 1.00 65.81 102 ARG A C 1
ATOM 833 O O . ARG A 1 102 ? 19.968 -24.982 -33.801 1.00 65.81 102 ARG A O 1
ATOM 840 N N . PHE A 1 103 ? 19.292 -22.838 -33.659 1.00 65.75 103 PHE A N 1
ATOM 841 C CA . PHE A 1 103 ? 19.379 -22.509 -35.082 1.00 65.75 103 PHE A CA 1
ATOM 842 C C . PHE A 1 103 ? 20.227 -21.257 -35.308 1.00 65.75 103 PHE A C 1
ATOM 844 O O . PHE A 1 103 ? 19.986 -20.520 -36.263 1.00 65.75 103 PHE A O 1
ATOM 851 N N . ALA A 1 104 ? 21.172 -20.978 -34.405 1.00 65.25 104 ALA A N 1
ATOM 852 C CA . ALA A 1 104 ? 22.164 -19.948 -34.654 1.00 65.25 104 ALA A CA 1
ATOM 853 C C . ALA A 1 104 ? 22.930 -20.366 -35.922 1.00 65.25 104 ALA A C 1
ATOM 855 O O . ALA A 1 104 ? 23.507 -21.453 -35.914 1.00 65.25 104 ALA A O 1
ATOM 856 N N . PRO A 1 105 ? 22.877 -19.580 -37.014 1.00 67.94 105 PRO A N 1
ATOM 857 C CA . PRO A 1 105 ? 23.675 -19.876 -38.191 1.00 67.94 105 PRO A CA 1
ATOM 858 C C . PRO A 1 105 ? 25.141 -19.794 -37.782 1.00 67.94 105 PRO A C 1
ATOM 860 O O . PRO A 1 105 ? 25.505 -18.906 -36.999 1.00 67.94 105 PRO A O 1
ATOM 863 N N . ASP A 1 106 ? 25.969 -20.690 -38.306 1.00 75.88 106 ASP A N 1
ATOM 864 C CA . ASP A 1 106 ? 27.404 -20.623 -38.057 1.00 75.88 106 ASP A CA 1
ATOM 865 C C . ASP A 1 106 ? 27.948 -19.258 -38.516 1.00 75.88 106 ASP A C 1
ATOM 867 O O . ASP 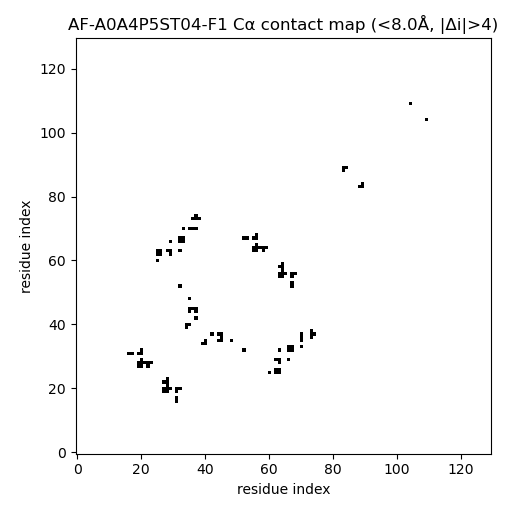A 1 106 ? 27.386 -18.589 -39.393 1.00 75.88 106 ASP A O 1
ATOM 871 N N . GLU A 1 107 ? 29.046 -18.808 -37.908 1.00 75.19 107 GLU A N 1
ATOM 872 C CA . GLU A 1 107 ? 29.625 -17.483 -38.172 1.00 75.19 107 GLU A CA 1
ATOM 873 C C . GLU A 1 107 ? 29.905 -17.263 -39.673 1.00 75.19 107 GLU A C 1
ATOM 875 O O . GLU A 1 107 ? 29.662 -16.184 -40.221 1.00 75.19 107 GLU A O 1
ATOM 880 N N . GLU A 1 108 ? 30.285 -18.337 -40.367 1.00 75.62 108 GLU A N 1
ATOM 881 C CA . GLU A 1 108 ? 30.499 -18.373 -41.812 1.00 75.62 108 GLU A CA 1
ATOM 882 C C . GLU A 1 108 ? 29.203 -18.155 -42.624 1.00 75.62 108 GLU A C 1
ATOM 884 O O . GLU A 1 108 ? 29.197 -17.426 -43.624 1.00 75.62 108 GLU A O 1
ATOM 889 N N . GLU A 1 109 ? 28.069 -18.699 -42.174 1.00 78.69 109 GLU A N 1
ATOM 890 C CA . GLU A 1 109 ? 26.764 -18.482 -42.810 1.00 78.69 109 GLU A CA 1
ATOM 891 C C . GLU A 1 109 ? 26.286 -17.035 -42.626 1.00 78.69 109 GLU A C 1
ATOM 893 O O . GLU A 1 109 ? 25.765 -16.418 -43.565 1.00 78.69 109 GLU A O 1
ATOM 898 N N . LEU A 1 110 ? 26.518 -16.451 -41.445 1.00 78.50 110 LEU A N 1
ATOM 899 C CA . LEU A 1 110 ? 26.216 -15.045 -41.161 1.00 78.50 110 LEU A CA 1
ATOM 900 C C . LEU A 1 110 ? 27.028 -14.102 -42.056 1.00 78.50 110 LEU A C 1
ATOM 902 O O . LEU A 1 110 ? 26.485 -13.124 -42.586 1.00 78.50 110 LEU A O 1
A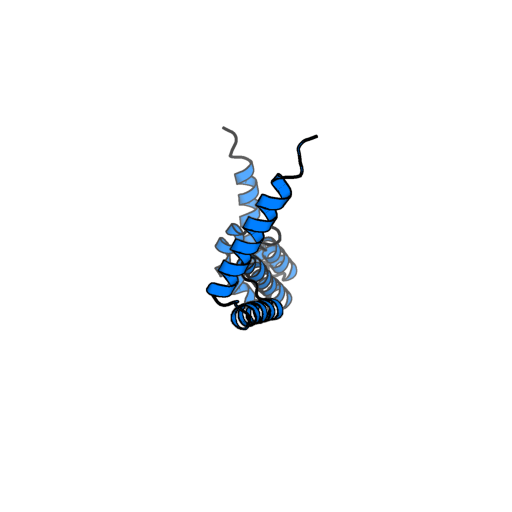TOM 906 N N . GLU A 1 111 ? 28.311 -14.390 -42.270 1.00 85.44 111 GLU A N 1
ATOM 907 C CA . GLU A 1 111 ? 29.140 -13.636 -43.210 1.00 85.44 111 GLU A CA 1
ATOM 908 C C . GLU A 1 111 ? 28.662 -13.779 -44.656 1.00 85.44 111 GLU A C 1
ATOM 910 O O . GLU A 1 111 ? 28.582 -12.781 -45.383 1.00 85.44 111 GLU A O 1
ATOM 915 N N . ALA A 1 112 ? 28.289 -14.986 -45.083 1.00 84.88 112 ALA A N 1
ATOM 916 C CA . ALA A 1 112 ? 27.775 -15.225 -46.427 1.00 84.88 112 ALA A CA 1
ATOM 917 C C . ALA A 1 112 ? 26.477 -14.440 -46.692 1.00 84.88 112 ALA A C 1
ATOM 919 O O . ALA A 1 112 ? 26.306 -13.860 -47.771 1.00 84.88 112 ALA A O 1
ATOM 920 N N . VAL A 1 113 ? 25.577 -14.357 -45.707 1.00 84.69 113 VAL A N 1
ATOM 921 C CA . VAL A 1 113 ? 24.346 -13.554 -45.793 1.00 84.69 113 VAL A CA 1
ATOM 922 C C . VAL A 1 113 ? 24.666 -12.059 -45.886 1.00 84.69 113 VAL A C 1
ATOM 924 O O . VAL A 1 113 ? 24.107 -11.375 -46.751 1.00 84.69 113 VAL A O 1
ATOM 927 N N . LYS A 1 114 ? 25.603 -11.548 -45.075 1.00 86.88 114 LYS A N 1
ATOM 928 C CA . LYS A 1 114 ? 26.056 -10.144 -45.142 1.00 86.88 114 LYS A CA 1
ATOM 929 C C . LYS A 1 114 ? 26.641 -9.802 -46.515 1.00 86.88 114 LYS A C 1
ATOM 931 O O . LYS A 1 114 ? 26.266 -8.784 -47.101 1.00 86.88 114 LYS A O 1
ATOM 936 N N . ARG A 1 115 ? 27.487 -10.676 -47.075 1.00 87.12 115 ARG A N 1
ATOM 937 C CA . ARG A 1 115 ? 28.071 -10.512 -48.421 1.00 87.12 115 ARG A CA 1
ATOM 938 C C . ARG A 1 115 ? 26.990 -10.484 -49.507 1.00 87.12 115 ARG A C 1
ATOM 940 O O . ARG A 1 115 ? 26.996 -9.584 -50.347 1.00 87.12 115 ARG A O 1
ATOM 947 N N . LYS A 1 116 ? 26.012 -11.397 -49.455 1.00 87.06 116 LYS A N 1
ATOM 948 C CA . LYS A 1 116 ? 24.864 -11.423 -50.387 1.00 87.06 116 LYS A CA 1
ATOM 949 C C . LYS A 1 116 ? 24.021 -10.146 -50.301 1.00 87.06 116 LYS A C 1
ATOM 951 O O . LYS A 1 116 ? 23.627 -9.602 -51.334 1.00 87.06 116 LYS A O 1
ATOM 956 N N . HIS A 1 117 ? 23.765 -9.639 -49.094 1.00 85.19 117 HIS A N 1
ATOM 957 C CA . HIS A 1 117 ? 23.035 -8.383 -48.896 1.00 85.19 117 HIS A CA 1
ATOM 958 C C . HIS A 1 117 ? 23.790 -7.174 -49.461 1.00 85.19 117 HIS A C 1
ATOM 960 O O . HIS A 1 117 ? 23.188 -6.381 -50.187 1.00 85.19 117 HIS A O 1
ATOM 966 N N . ALA A 1 118 ? 25.096 -7.064 -49.201 1.00 84.56 118 ALA A N 1
ATOM 967 C CA . ALA A 1 118 ? 25.937 -5.997 -49.746 1.00 84.56 118 ALA A CA 1
ATOM 968 C C . ALA A 1 118 ? 25.969 -6.025 -51.286 1.00 84.56 118 ALA A C 1
ATOM 970 O O . ALA A 1 118 ? 25.783 -4.997 -51.939 1.00 84.56 118 ALA A O 1
ATOM 971 N N . GLN A 1 119 ? 26.102 -7.213 -51.882 1.00 84.69 119 GLN A N 1
ATOM 972 C CA . GLN A 1 119 ? 26.098 -7.389 -53.336 1.00 84.69 119 GLN A CA 1
ATOM 973 C C . GLN A 1 119 ? 24.748 -7.004 -53.965 1.00 84.69 119 GLN A C 1
ATOM 975 O O . GLN A 1 119 ? 24.709 -6.361 -55.016 1.00 84.69 119 GLN A O 1
ATOM 980 N N . LYS A 1 120 ? 23.634 -7.339 -53.302 1.00 83.38 120 LYS A N 1
ATOM 981 C CA . LYS A 1 120 ? 22.278 -6.966 -53.734 1.00 83.38 120 LYS A CA 1
ATOM 982 C C . LYS A 1 120 ? 22.010 -5.464 -53.600 1.00 83.38 120 LYS A C 1
ATOM 984 O O . LYS A 1 120 ? 21.278 -4.903 -54.409 1.00 83.38 120 LYS A O 1
ATOM 989 N N . GLN A 1 121 ? 22.583 -4.793 -52.603 1.00 78.00 121 GLN A N 1
ATOM 990 C CA . GLN A 1 121 ? 22.493 -3.333 -52.484 1.00 78.00 121 GLN A CA 1
ATOM 991 C C . GLN A 1 121 ? 23.307 -2.631 -53.579 1.00 78.00 121 GLN A C 1
ATOM 993 O O . GLN A 1 121 ? 22.793 -1.722 -54.233 1.00 78.00 121 GLN A O 1
ATOM 998 N N . ALA A 1 122 ? 24.521 -3.111 -53.860 1.00 78.06 122 ALA A N 1
ATOM 999 C CA . ALA A 1 122 ? 25.372 -2.576 -54.922 1.00 78.06 122 ALA A CA 1
ATOM 1000 C C . ALA A 1 122 ? 24.767 -2.747 -56.328 1.00 78.06 122 ALA A C 1
ATOM 1002 O O . ALA A 1 122 ? 24.969 -1.898 -57.195 1.00 78.06 122 ALA A O 1
ATOM 1003 N N . SER A 1 123 ? 24.007 -3.820 -56.572 1.00 73.50 123 SER A N 1
ATOM 1004 C CA . SER A 1 123 ? 23.313 -4.020 -57.850 1.00 73.50 123 SER A CA 1
ATOM 1005 C C . SER A 1 123 ? 22.040 -3.177 -57.984 1.00 73.50 123 SER A C 1
ATOM 1007 O O . SER A 1 123 ? 21.737 -2.719 -59.083 1.00 73.50 123 SER A O 1
ATOM 1009 N N . ARG A 1 124 ? 21.328 -2.894 -56.883 1.00 67.31 124 ARG A N 1
ATOM 1010 C CA . ARG A 1 124 ? 20.137 -2.019 -56.886 1.00 67.31 124 ARG A CA 1
ATOM 1011 C C . ARG A 1 124 ? 20.475 -0.541 -57.093 1.00 67.31 124 ARG A C 1
ATOM 1013 O O . ARG A 1 124 ? 19.694 0.160 -57.726 1.00 67.31 124 ARG A O 1
ATOM 1020 N N . GLY A 1 125 ? 21.643 -0.082 -56.640 1.00 59.66 125 GLY A N 1
ATOM 1021 C CA . GLY A 1 125 ? 22.129 1.283 -56.893 1.00 59.66 125 GLY A CA 1
ATOM 1022 C C . GLY A 1 125 ? 22.536 1.559 -58.349 1.00 59.66 125 GLY A C 1
ATOM 1023 O O . GLY A 1 125 ? 22.688 2.714 -58.729 1.00 59.66 125 GLY A O 1
ATOM 1024 N N . LYS A 1 126 ? 22.684 0.523 -59.187 1.00 56.72 126 LYS A N 1
ATOM 1025 C CA . LYS A 1 126 ? 23.099 0.656 -60.597 1.00 56.72 126 LYS A CA 1
ATOM 1026 C C . LYS A 1 126 ? 21.940 0.839 -61.588 1.00 56.72 126 LYS A C 1
ATOM 1028 O O . LYS A 1 126 ? 22.201 0.980 -62.776 1.00 56.72 126 LYS A O 1
ATOM 1033 N N . PHE A 1 127 ? 20.684 0.857 -61.129 1.00 53.56 127 PHE A N 1
ATOM 1034 C CA . PHE A 1 127 ? 19.497 0.977 -61.998 1.00 53.56 127 PHE A CA 1
ATOM 1035 C C . PHE A 1 127 ? 18.790 2.348 -61.922 1.00 53.56 127 PHE A C 1
ATOM 1037 O O . PHE A 1 127 ? 17.666 2.493 -62.388 1.00 53.56 127 PHE A O 1
ATOM 1044 N N . SER A 1 128 ? 19.437 3.362 -61.342 1.00 53.38 128 SER A N 1
ATOM 1045 C CA . SER A 1 128 ? 18.899 4.720 -61.176 1.00 53.38 128 SER A CA 1
ATOM 1046 C C . SER A 1 128 ? 19.785 5.743 -61.902 1.00 53.38 128 SER A C 1
ATOM 1048 O O . SER A 1 128 ? 20.446 6.561 -61.271 1.00 53.38 128 SER A O 1
ATOM 1050 N N . VAL A 1 129 ? 19.818 5.680 -63.235 1.00 56.97 129 VAL A N 1
ATOM 1051 C CA . VAL A 1 129 ? 20.172 6.823 -64.093 1.00 56.97 129 VAL A CA 1
ATOM 1052 C C . VAL A 1 129 ? 19.356 6.701 -65.380 1.00 56.97 129 VAL A C 1
ATOM 1054 O O . VAL A 1 129 ? 19.698 5.911 -66.261 1.00 56.97 129 VAL A O 1
ATOM 1057 N N . ARG A 1 130 ? 18.265 7.460 -65.473 1.00 46.97 130 ARG A N 1
ATOM 1058 C CA . ARG A 1 130 ? 17.711 7.966 -66.731 1.00 46.97 130 ARG A CA 1
ATOM 1059 C C . ARG A 1 130 ? 16.897 9.214 -66.451 1.00 46.97 130 ARG A C 1
ATOM 1061 O O . ARG A 1 130 ? 16.095 9.163 -65.496 1.00 46.97 130 ARG A O 1
#

Foldseek 3Di:
DPPDVVVVVVVVVVVVLVVQCVDPDPVSVLVSLLCLAVVNDPPVSVVVCVVVLVVQCPPPDPSSVVSSVVSVVSVVCVVCVPPPPPVVVVVVVVVVVVVCVVPVPPPVVVVVVVVVVVVVVVVVVVPPDD

Nearest PDB structures (foldseek):
  7z8r-assembly1_D  TM=6.338E-01  e=1.693E+00  Homo sapiens
  8or0-assembly1_C  TM=5.169E-01  e=1.593E+00  Homo sapiens

Secondary structure (DSSP, 8-state):
---SHHHHHHHHHHHHHHHHHT-S-HHHHHHHHHHT-TTTS-HHHHHHTHHHHHHHTT-SSHHHHHHHHHHHHHHHHHHHTTS---HHHHHHHHHHHHHHHHTPPPHHHHHHHHHHHHHHHHHHGGG---